Protein AF-A0A355DDP5-F1 (afdb_monomer_lite)

pLDDT: mean 91.05, std 10.74, range [44.88, 98.62]

Structure (mmCIF, N/CA/C/O backbone):
data_AF-A0A355DDP5-F1
#
_entry.id   AF-A0A355DDP5-F1
#
loop_
_atom_site.group_PDB
_atom_site.id
_atom_site.type_symbol
_atom_site.label_atom_id
_atom_site.label_alt_id
_atom_site.label_comp_id
_atom_site.label_asym_id
_atom_site.label_entity_id
_atom_site.label_seq_id
_atom_site.pdbx_PDB_ins_code
_atom_site.Cartn_x
_atom_site.Cartn_y
_atom_site.Cartn_z
_atom_site.occupancy
_atom_site.B_iso_or_equiv
_atom_site.auth_seq_id
_atom_site.auth_comp_id
_atom_site.auth_asym_id
_atom_site.auth_atom_id
_atom_site.pdbx_PDB_model_num
ATOM 1 N N . MET A 1 1 ? -19.240 1.212 13.027 1.00 65.25 1 MET A N 1
ATOM 2 C CA . MET A 1 1 ? -19.085 1.745 11.660 1.00 65.25 1 MET A CA 1
ATOM 3 C C . MET A 1 1 ? -18.014 0.907 11.003 1.00 65.25 1 MET A C 1
ATOM 5 O O . MET A 1 1 ? -17.022 0.643 11.673 1.00 65.25 1 MET A O 1
ATOM 9 N N . GLU A 1 2 ? -18.252 0.412 9.794 1.00 87.06 2 GLU A N 1
ATOM 10 C CA . GLU A 1 2 ? -17.238 -0.349 9.055 1.00 87.06 2 GLU A CA 1
ATOM 11 C C . GLU A 1 2 ? -16.121 0.596 8.590 1.00 87.06 2 GLU A C 1
ATOM 13 O O . GLU A 1 2 ? -16.365 1.790 8.385 1.00 87.06 2 GLU A O 1
ATOM 18 N N . LYS A 1 3 ? -14.886 0.090 8.527 1.00 95.38 3 LYS A N 1
ATOM 19 C CA . LYS A 1 3 ? -13.727 0.855 8.061 1.00 95.38 3 LYS A CA 1
ATOM 20 C C . LYS A 1 3 ? -13.754 0.944 6.536 1.00 95.38 3 LYS A C 1
ATOM 22 O O . LYS A 1 3 ? -14.202 0.015 5.876 1.00 95.38 3 LYS A O 1
ATOM 27 N N . PHE A 1 4 ? -13.232 2.035 5.984 1.00 96.62 4 PHE A N 1
ATOM 28 C CA . PHE A 1 4 ? -12.948 2.124 4.557 1.00 96.62 4 PHE A CA 1
ATOM 29 C C . PHE A 1 4 ? -11.721 1.281 4.218 1.00 96.62 4 PHE A C 1
ATOM 31 O O . PHE A 1 4 ? -10.650 1.468 4.803 1.00 96.62 4 PHE A O 1
ATOM 38 N N . ARG A 1 5 ? -11.880 0.393 3.244 1.00 96.94 5 ARG A N 1
ATOM 39 C CA . ARG A 1 5 ? -10.839 -0.490 2.724 1.00 96.94 5 ARG A CA 1
ATOM 40 C C . ARG A 1 5 ? -10.045 0.236 1.656 1.00 96.94 5 ARG A C 1
ATOM 42 O O . ARG A 1 5 ? -10.580 0.617 0.612 1.00 96.94 5 ARG A O 1
ATOM 49 N N . ILE A 1 6 ? -8.767 0.442 1.927 1.00 97.44 6 ILE A N 1
ATOM 50 C CA . ILE A 1 6 ? -7.884 1.259 1.106 1.00 97.44 6 ILE A CA 1
ATOM 51 C C . ILE A 1 6 ? -6.870 0.370 0.395 1.00 97.44 6 ILE A C 1
ATOM 53 O O . ILE A 1 6 ? -6.169 -0.423 1.025 1.00 97.44 6 ILE A O 1
ATOM 57 N N . VAL A 1 7 ? -6.742 0.544 -0.917 1.00 97.38 7 VAL A N 1
ATOM 58 C CA . VAL A 1 7 ? -5.585 0.052 -1.672 1.00 97.38 7 VAL A CA 1
ATOM 59 C C . VAL A 1 7 ? -4.606 1.197 -1.881 1.00 97.38 7 VAL A C 1
ATOM 61 O O . VAL A 1 7 ? -4.992 2.282 -2.314 1.00 97.38 7 VAL A O 1
ATOM 64 N N . GLN A 1 8 ? -3.326 0.944 -1.626 1.00 96.88 8 GLN A N 1
ATOM 65 C CA . GLN A 1 8 ? -2.252 1.857 -1.996 1.00 96.88 8 GLN A CA 1
ATOM 66 C C . GLN A 1 8 ? -1.659 1.444 -3.348 1.00 96.88 8 GLN A C 1
ATOM 68 O O . GLN A 1 8 ? -0.991 0.416 -3.462 1.00 96.88 8 GLN A O 1
ATOM 73 N N . TRP A 1 9 ? -1.870 2.264 -4.374 1.00 94.50 9 TRP A N 1
ATOM 74 C CA . TRP A 1 9 ? -1.247 2.124 -5.687 1.00 94.50 9 TRP A CA 1
ATOM 75 C C . TRP A 1 9 ? 0.046 2.948 -5.703 1.00 94.50 9 TRP A C 1
ATOM 77 O O . TRP A 1 9 ? 0.003 4.144 -5.411 1.00 94.50 9 TRP A O 1
ATOM 87 N N . PHE A 1 10 ? 1.183 2.325 -6.030 1.00 91.94 10 PHE A N 1
ATOM 88 C CA . PHE A 1 10 ? 2.559 2.823 -5.825 1.00 91.94 10 PHE A CA 1
ATOM 89 C C . PHE A 1 10 ? 3.079 2.721 -4.381 1.00 91.94 10 PHE A C 1
ATOM 91 O O . PHE A 1 10 ? 2.335 2.730 -3.414 1.00 91.94 10 PHE A O 1
ATOM 98 N N . THR A 1 11 ? 4.407 2.670 -4.231 1.00 93.00 11 THR A N 1
ATOM 99 C CA . THR A 1 11 ? 5.110 2.528 -2.936 1.00 93.00 11 THR A CA 1
ATOM 100 C C . THR A 1 11 ? 6.322 3.470 -2.814 1.00 93.00 11 THR A C 1
ATOM 102 O O . THR A 1 11 ? 7.348 3.137 -2.210 1.00 93.00 11 THR A O 1
ATOM 105 N N . GLY A 1 12 ? 6.245 4.643 -3.454 1.00 92.25 12 GLY A N 1
ATOM 106 C CA . GLY A 1 12 ? 7.227 5.730 -3.316 1.00 92.25 12 GLY A CA 1
ATOM 107 C C . GLY A 1 12 ? 7.072 6.512 -2.005 1.00 92.25 12 GLY A C 1
ATOM 108 O O . GLY A 1 12 ? 6.233 6.168 -1.178 1.00 92.25 12 GLY A O 1
ATOM 109 N N . ASP A 1 13 ? 7.846 7.581 -1.819 1.00 94.25 13 ASP A N 1
ATOM 110 C CA . ASP A 1 13 ? 7.891 8.327 -0.547 1.00 94.25 13 ASP A CA 1
ATOM 111 C C . ASP A 1 13 ? 6.514 8.848 -0.110 1.00 94.25 13 ASP A C 1
ATOM 113 O O . ASP A 1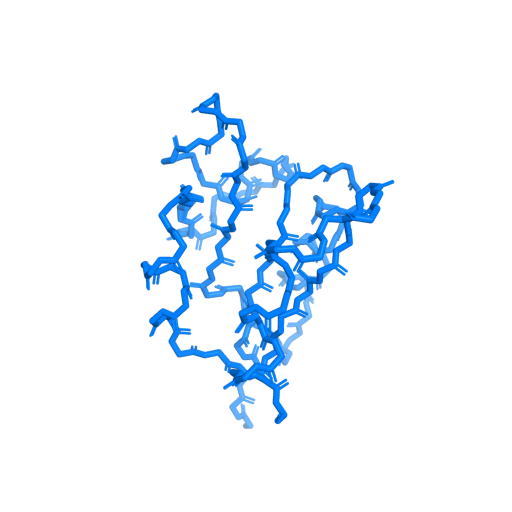 13 ? 6.098 8.642 1.029 1.00 94.25 13 ASP A O 1
ATOM 117 N N . ILE A 1 14 ? 5.751 9.439 -1.037 1.00 94.88 14 ILE A N 1
ATOM 118 C CA . ILE A 1 14 ? 4.381 9.907 -0.765 1.00 94.88 14 ILE A CA 1
ATOM 119 C C . ILE A 1 14 ? 3.486 8.743 -0.314 1.00 94.88 14 ILE A C 1
ATOM 121 O O . ILE A 1 14 ? 2.761 8.870 0.671 1.00 94.88 14 ILE A O 1
ATOM 125 N N . ALA A 1 15 ? 3.578 7.597 -0.989 1.00 95.31 15 ALA A N 1
ATOM 126 C CA . ALA A 1 15 ? 2.789 6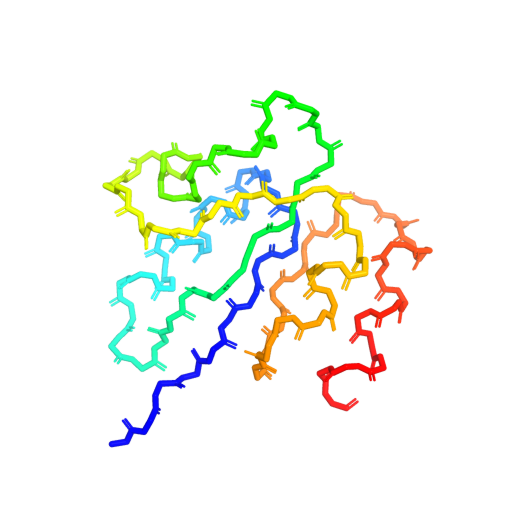.414 -0.660 1.00 95.31 15 ALA A CA 1
ATOM 127 C C . ALA A 1 15 ? 3.150 5.839 0.717 1.00 95.31 15 ALA A C 1
ATOM 129 O O . ALA A 1 15 ? 2.270 5.408 1.454 1.00 95.31 15 ALA A O 1
ATOM 130 N N . GLN A 1 16 ? 4.421 5.890 1.123 1.00 97.06 16 GLN A N 1
ATOM 131 C CA . GLN A 1 16 ? 4.821 5.481 2.474 1.00 97.06 16 GLN A CA 1
ATOM 132 C C . GLN A 1 16 ? 4.181 6.370 3.546 1.00 97.06 16 GLN A C 1
ATOM 134 O O . GLN A 1 16 ? 3.715 5.867 4.565 1.00 97.06 16 GLN A O 1
ATOM 139 N N . HIS A 1 17 ? 4.104 7.686 3.320 1.00 97.81 17 HIS A N 1
ATOM 140 C CA . HIS A 1 17 ? 3.382 8.583 4.227 1.00 97.81 17 HIS A CA 1
ATOM 141 C C . HIS A 1 17 ? 1.879 8.282 4.267 1.00 97.81 17 HIS A C 1
ATOM 143 O O . HIS A 1 17 ? 1.286 8.313 5.342 1.00 97.81 17 HIS A O 1
ATOM 149 N N . GLN A 1 18 ? 1.271 7.953 3.128 1.00 97.75 18 GLN A N 1
ATOM 150 C CA . GLN A 1 18 ? -0.139 7.566 3.057 1.00 97.75 18 GLN A CA 1
ATOM 151 C C . GLN A 1 18 ? -0.426 6.260 3.799 1.00 97.75 18 GLN A C 1
ATOM 153 O O . GLN A 1 18 ? -1.383 6.217 4.563 1.00 97.75 18 GLN A O 1
ATOM 158 N N . ILE A 1 19 ? 0.426 5.240 3.662 1.00 98.19 19 ILE A N 1
ATOM 159 C CA . ILE A 1 19 ? 0.305 3.980 4.415 1.00 98.19 19 ILE A CA 1
ATOM 160 C C . ILE A 1 19 ? 0.301 4.254 5.925 1.00 98.19 19 ILE A C 1
ATOM 162 O O . ILE A 1 19 ? -0.588 3.778 6.627 1.00 98.19 19 ILE A O 1
ATOM 166 N N . ARG A 1 20 ? 1.229 5.088 6.416 1.00 98.50 20 ARG A N 1
ATOM 167 C CA . ARG A 1 20 ? 1.270 5.493 7.836 1.00 98.50 20 ARG A CA 1
ATOM 168 C C . ARG A 1 20 ? -0.004 6.225 8.273 1.00 98.50 20 ARG A C 1
ATOM 170 O O . ARG A 1 20 ? -0.459 6.047 9.396 1.00 98.50 20 ARG A O 1
ATOM 177 N N . LEU A 1 21 ? -0.571 7.063 7.404 1.00 98.06 21 LEU A N 1
ATOM 178 C CA . LEU A 1 21 ? -1.816 7.781 7.691 1.00 98.06 21 LEU A CA 1
ATOM 179 C C . LEU A 1 21 ? -3.027 6.844 7.727 1.00 98.06 21 LEU A C 1
ATOM 181 O O . LEU A 1 21 ? -3.876 7.008 8.598 1.00 98.06 21 LEU A O 1
ATOM 185 N N . VAL A 1 22 ? -3.102 5.879 6.807 1.00 98.06 22 VAL A N 1
ATOM 186 C CA . VAL A 1 22 ? -4.170 4.869 6.764 1.00 98.06 22 VAL A CA 1
ATOM 187 C C . VAL A 1 22 ? -4.146 4.018 8.032 1.00 98.06 22 VAL A C 1
ATOM 189 O O . VAL A 1 22 ? -5.189 3.861 8.658 1.00 98.06 22 VAL A O 1
ATOM 192 N N . ASP A 1 23 ? -2.970 3.534 8.440 1.00 98.12 23 ASP A N 1
ATOM 193 C CA . ASP A 1 23 ? -2.791 2.755 9.673 1.00 98.12 23 ASP A CA 1
ATOM 194 C C . ASP A 1 23 ? -3.229 3.534 10.928 1.00 98.12 23 ASP A C 1
ATOM 196 O O . ASP A 1 23 ? -3.979 3.033 11.767 1.00 98.12 23 ASP A O 1
ATOM 200 N N . ALA A 1 24 ? -2.853 4.813 11.017 1.00 98.00 24 ALA A N 1
ATOM 201 C CA . ALA A 1 24 ? -3.207 5.666 12.149 1.00 98.00 24 ALA A CA 1
ATOM 202 C C . ALA A 1 24 ? -4.692 6.088 12.188 1.00 98.00 24 ALA A C 1
ATOM 204 O O . ALA A 1 24 ? -5.148 6.635 13.198 1.00 98.00 24 ALA A O 1
ATOM 205 N N . HIS A 1 25 ? -5.458 5.897 11.108 1.00 97.38 25 HIS A N 1
ATOM 206 C CA . HIS A 1 25 ? -6.819 6.416 11.006 1.00 97.38 25 HIS A CA 1
ATOM 207 C C . HIS A 1 25 ? -7.865 5.385 11.479 1.00 97.38 25 HIS A C 1
ATOM 209 O O . HIS A 1 25 ? -8.026 4.330 10.868 1.00 97.38 25 HIS A O 1
ATOM 215 N N . PRO A 1 26 ? -8.699 5.693 12.494 1.00 96.44 26 PRO A N 1
ATOM 216 C CA . PRO A 1 26 ? -9.589 4.704 13.119 1.00 96.44 26 PRO A CA 1
ATOM 217 C C . PRO A 1 26 ? -10.694 4.164 12.196 1.00 96.44 26 PRO A C 1
ATOM 219 O O . PRO A 1 26 ? -11.281 3.122 12.481 1.00 96.44 26 PRO A O 1
ATOM 222 N N . LEU A 1 27 ? -10.989 4.872 11.102 1.00 97.06 27 LEU A N 1
ATOM 223 C CA . LEU A 1 27 ? -12.005 4.497 10.111 1.00 97.06 27 LEU A CA 1
ATOM 224 C C . LEU A 1 27 ? -11.417 3.961 8.800 1.00 97.06 27 LEU A C 1
ATOM 226 O O . LEU A 1 27 ? -12.148 3.885 7.819 1.00 97.06 27 LEU A O 1
ATOM 230 N N . MET A 1 28 ? -10.120 3.659 8.740 1.00 97.62 28 MET A N 1
ATOM 231 C CA . MET A 1 28 ? -9.486 3.118 7.536 1.00 97.62 28 MET A CA 1
ATOM 232 C C . MET A 1 28 ? -8.728 1.834 7.858 1.00 97.62 28 MET A C 1
ATOM 234 O O . MET A 1 28 ? -8.332 1.581 8.999 1.00 97.62 28 MET A O 1
ATOM 238 N N . GLU A 1 29 ? -8.554 1.012 6.835 1.00 97.50 29 GLU A N 1
ATOM 239 C CA . GLU A 1 29 ? -7.659 -0.135 6.853 1.00 97.50 29 GLU A CA 1
ATOM 240 C C . GLU A 1 29 ? -7.011 -0.311 5.485 1.00 97.50 29 GLU A C 1
ATOM 242 O O . GLU A 1 29 ? -7.652 -0.129 4.448 1.00 97.50 29 GLU A O 1
ATOM 247 N N . LEU A 1 30 ? -5.724 -0.649 5.481 1.00 98.25 30 LEU A N 1
ATOM 248 C CA . LEU A 1 30 ? -5.025 -1.001 4.257 1.00 98.25 30 LEU A CA 1
ATOM 249 C C . LEU A 1 30 ? -5.361 -2.457 3.919 1.00 98.25 30 LEU A C 1
ATOM 251 O O . LEU A 1 30 ? -5.139 -3.341 4.740 1.00 98.25 30 LEU A O 1
ATOM 255 N N . VAL A 1 31 ? -5.880 -2.706 2.718 1.00 98.00 31 VAL A N 1
ATOM 256 C CA . VAL A 1 31 ? -6.251 -4.059 2.256 1.00 98.00 31 VAL A CA 1
ATOM 257 C C . VAL A 1 31 ? -5.405 -4.546 1.084 1.00 98.00 31 VAL A C 1
ATOM 259 O O . VAL A 1 31 ? -5.437 -5.724 0.745 1.00 98.00 31 VAL A O 1
ATOM 262 N N . GLY A 1 32 ? -4.622 -3.662 0.466 1.00 97.88 32 GLY A N 1
ATOM 263 C CA . GLY A 1 32 ? -3.742 -4.025 -0.637 1.00 97.88 32 GLY A CA 1
ATOM 264 C C . GLY A 1 32 ? -2.687 -2.965 -0.920 1.00 97.88 32 GLY A C 1
ATOM 265 O O . GLY A 1 32 ? -2.887 -1.776 -0.662 1.00 97.88 32 GLY A O 1
ATOM 266 N N . ALA A 1 33 ? -1.559 -3.403 -1.473 1.00 97.88 33 ALA A N 1
ATOM 267 C CA . ALA A 1 33 ? -0.470 -2.535 -1.893 1.00 97.88 33 ALA A CA 1
ATOM 268 C C . ALA A 1 33 ? 0.069 -2.988 -3.254 1.00 97.88 33 ALA A C 1
ATOM 270 O O . ALA A 1 33 ? 0.391 -4.160 -3.441 1.00 97.88 33 ALA A O 1
ATOM 271 N N . PHE A 1 34 ? 0.195 -2.057 -4.196 1.00 96.00 34 PHE A N 1
ATOM 272 C CA . PHE A 1 34 ? 0.766 -2.318 -5.513 1.00 96.00 34 PHE A CA 1
ATOM 273 C C . PHE A 1 34 ? 2.158 -1.697 -5.639 1.00 96.00 34 PHE A C 1
ATOM 275 O O . PHE A 1 34 ? 2.347 -0.495 -5.417 1.00 96.00 34 PHE A O 1
ATOM 282 N N . ALA A 1 35 ? 3.141 -2.504 -6.025 1.00 94.44 35 ALA A N 1
ATOM 283 C CA . ALA A 1 35 ? 4.520 -2.094 -6.229 1.00 94.44 35 ALA A CA 1
ATOM 284 C C . ALA A 1 35 ? 4.994 -2.413 -7.650 1.00 94.44 35 ALA A C 1
ATOM 286 O O . ALA A 1 35 ? 4.762 -3.490 -8.182 1.00 94.44 35 ALA A O 1
ATOM 287 N N . PHE A 1 36 ? 5.737 -1.476 -8.235 1.00 89.25 36 PHE A N 1
ATOM 288 C CA . PHE A 1 36 ? 6.287 -1.618 -9.585 1.00 89.25 36 PHE A CA 1
ATOM 289 C C . PHE A 1 36 ? 7.674 -2.258 -9.617 1.00 89.25 36 PHE A C 1
ATOM 291 O O . PHE A 1 36 ? 8.035 -2.910 -10.593 1.00 89.25 36 PHE A O 1
ATOM 298 N N . HIS A 1 37 ? 8.471 -2.041 -8.572 1.00 90.12 37 HIS A N 1
ATOM 299 C CA . HIS A 1 37 ? 9.839 -2.540 -8.501 1.00 90.12 37 HIS A CA 1
ATOM 300 C C . HIS A 1 37 ? 9.878 -3.881 -7.772 1.00 90.12 37 HIS A C 1
ATOM 302 O O . HIS A 1 37 ? 9.362 -3.994 -6.659 1.00 90.12 37 HIS A O 1
ATOM 308 N N . ASP A 1 38 ? 10.540 -4.867 -8.381 1.00 93.56 38 ASP A N 1
ATOM 309 C CA . ASP A 1 38 ? 10.623 -6.245 -7.874 1.00 93.56 38 ASP A CA 1
ATOM 310 C C . ASP A 1 38 ? 11.189 -6.327 -6.450 1.00 93.56 38 ASP A C 1
ATOM 312 O O . ASP A 1 38 ? 10.781 -7.181 -5.671 1.00 93.56 38 ASP A O 1
ATOM 316 N N . GLU A 1 39 ? 12.052 -5.383 -6.063 1.00 95.19 39 GLU A N 1
ATOM 317 C CA . GLU A 1 39 ? 12.620 -5.283 -4.711 1.00 95.19 39 GLU A CA 1
ATOM 318 C C . GLU A 1 39 ? 11.569 -5.081 -3.599 1.00 95.19 39 GLU A C 1
ATOM 320 O O . GLU A 1 39 ? 11.872 -5.253 -2.416 1.00 95.19 39 GLU A O 1
ATOM 325 N N . LYS A 1 40 ? 10.351 -4.656 -3.962 1.00 95.31 40 LYS A N 1
ATOM 326 C CA . LYS A 1 40 ? 9.234 -4.405 -3.041 1.00 95.31 40 LYS A CA 1
ATOM 327 C C . LYS A 1 40 ? 8.162 -5.487 -3.099 1.00 95.31 40 LYS A C 1
ATOM 329 O O . LYS A 1 40 ? 7.322 -5.532 -2.209 1.00 95.31 40 LYS A O 1
ATOM 334 N N . VAL A 1 41 ? 8.189 -6.365 -4.096 1.00 97.00 41 VAL A N 1
ATOM 335 C CA . VAL A 1 41 ? 7.179 -7.416 -4.257 1.00 97.00 41 VAL A CA 1
ATOM 336 C C . VAL A 1 41 ? 7.311 -8.445 -3.139 1.00 97.00 41 VAL A C 1
ATOM 338 O O . VAL A 1 41 ? 8.408 -8.871 -2.783 1.00 97.00 41 VAL A O 1
ATOM 341 N N . GLY A 1 42 ? 6.181 -8.821 -2.550 1.00 97.62 42 GLY A N 1
ATOM 342 C CA . GLY A 1 42 ? 6.092 -9.743 -1.424 1.00 97.62 42 GLY A CA 1
ATOM 343 C C . GLY A 1 42 ? 6.498 -9.147 -0.074 1.00 97.62 42 GLY A C 1
ATOM 344 O O . GLY A 1 42 ? 6.249 -9.795 0.944 1.00 97.62 42 GLY A O 1
ATOM 345 N N . ARG A 1 43 ? 7.082 -7.942 -0.028 1.00 98.19 43 ARG A N 1
ATOM 346 C CA . ARG A 1 43 ? 7.381 -7.238 1.230 1.00 98.19 43 ARG A CA 1
ATOM 347 C C . ARG A 1 43 ? 6.110 -6.668 1.841 1.00 98.19 43 ARG A C 1
ATOM 349 O O . ARG A 1 43 ? 5.168 -6.334 1.122 1.00 98.19 43 ARG A O 1
ATOM 356 N N . ASP A 1 44 ? 6.090 -6.563 3.162 1.00 98.62 44 ASP A N 1
ATOM 357 C CA . ASP A 1 44 ? 4.952 -5.993 3.874 1.00 98.62 44 ASP A CA 1
ATOM 358 C C . ASP A 1 44 ? 4.873 -4.469 3.662 1.00 98.62 44 ASP A C 1
ATOM 360 O O . ASP A 1 44 ? 5.890 -3.772 3.634 1.00 98.62 44 ASP A O 1
ATOM 364 N N . ALA A 1 45 ? 3.665 -3.939 3.493 1.00 98.31 45 ALA A N 1
ATOM 365 C CA . ALA A 1 45 ? 3.426 -2.519 3.270 1.00 98.31 45 ALA A CA 1
ATOM 366 C C . ALA A 1 45 ? 3.859 -1.652 4.464 1.00 98.31 45 ALA A C 1
ATOM 368 O O . ALA A 1 45 ? 4.375 -0.553 4.253 1.00 98.31 45 ALA A O 1
ATOM 369 N N . GLY A 1 46 ? 3.711 -2.152 5.693 1.00 98.50 46 GLY A N 1
ATOM 370 C CA . GLY A 1 46 ? 4.217 -1.511 6.903 1.00 98.50 46 GLY A CA 1
ATOM 371 C C . GLY A 1 46 ? 5.738 -1.412 6.893 1.00 98.50 46 GLY A C 1
ATOM 372 O O . GLY A 1 46 ? 6.285 -0.325 7.070 1.00 98.50 46 GLY A O 1
ATOM 373 N N . GLU A 1 47 ? 6.429 -2.499 6.538 1.00 98.38 47 GLU A N 1
ATOM 374 C CA . GLU A 1 47 ? 7.892 -2.504 6.395 1.00 98.38 47 GLU A CA 1
ATOM 375 C C . GLU A 1 47 ? 8.372 -1.550 5.294 1.00 98.38 47 GLU A C 1
ATOM 377 O O . GLU A 1 47 ? 9.360 -0.835 5.469 1.00 98.38 47 GLU A O 1
ATOM 382 N N . ILE A 1 48 ? 7.680 -1.516 4.149 1.00 97.88 48 ILE A N 1
ATOM 383 C CA . ILE A 1 48 ? 7.956 -0.560 3.066 1.00 97.88 48 ILE A CA 1
ATOM 384 C C . ILE A 1 48 ? 7.792 0.877 3.572 1.00 97.88 48 ILE A C 1
ATOM 386 O O . ILE A 1 48 ? 8.579 1.747 3.202 1.00 97.88 48 ILE A O 1
ATOM 390 N N . ALA A 1 49 ? 6.795 1.120 4.420 1.00 98.12 49 ALA A N 1
ATOM 391 C CA . ALA A 1 49 ? 6.544 2.406 5.050 1.00 98.12 49 ALA A CA 1
ATOM 392 C C . ALA A 1 49 ? 7.380 2.648 6.320 1.00 98.12 49 ALA A C 1
ATOM 394 O O . ALA A 1 49 ? 7.238 3.705 6.932 1.00 98.12 49 ALA A O 1
ATOM 395 N N . GLY A 1 50 ? 8.275 1.745 6.725 1.00 98.06 50 GLY A N 1
ATOM 396 C CA . GLY A 1 50 ? 9.108 1.911 7.920 1.00 98.06 50 GLY A CA 1
ATOM 397 C C . GLY A 1 50 ? 8.326 1.965 9.240 1.00 98.06 50 GLY A C 1
ATOM 398 O O . GLY A 1 50 ? 8.729 2.692 10.146 1.00 98.06 50 GLY A O 1
ATOM 399 N N . ILE A 1 51 ? 7.208 1.244 9.323 1.00 98.56 51 ILE A N 1
ATOM 400 C CA . ILE A 1 51 ? 6.416 0.998 10.539 1.00 98.56 51 ILE A CA 1
ATOM 401 C C . ILE A 1 51 ? 6.295 -0.516 10.782 1.00 98.56 51 ILE A C 1
ATOM 403 O O . ILE A 1 51 ? 6.864 -1.310 10.028 1.00 98.56 51 ILE A O 1
ATOM 407 N N . ASP A 1 52 ? 5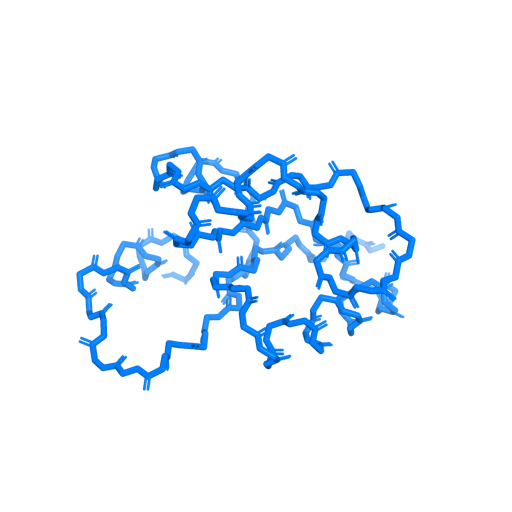.582 -0.916 11.837 1.00 98.44 52 ASP A N 1
ATOM 408 C CA . ASP A 1 52 ? 5.335 -2.331 12.129 1.00 98.44 52 ASP A CA 1
ATOM 409 C C . ASP A 1 52 ? 4.582 -3.024 10.972 1.00 98.44 52 ASP A C 1
ATOM 411 O O . ASP A 1 52 ? 3.793 -2.373 10.277 1.00 98.44 52 ASP A O 1
ATOM 415 N N . PRO A 1 53 ? 4.807 -4.334 10.736 1.00 98.56 53 PRO A N 1
ATOM 416 C CA . PRO A 1 53 ? 4.130 -5.060 9.669 1.00 98.56 53 PRO A CA 1
ATOM 417 C C . PRO A 1 53 ? 2.603 -5.004 9.790 1.00 98.56 53 PRO A C 1
ATOM 419 O O . PRO A 1 53 ? 2.044 -5.270 10.855 1.00 98.56 53 PRO A O 1
ATOM 422 N N . LEU A 1 54 ? 1.930 -4.726 8.675 1.00 98.19 54 LEU A N 1
ATOM 423 C CA . LEU A 1 54 ? 0.472 -4.591 8.596 1.00 98.19 54 LEU A CA 1
ATOM 424 C C . LEU A 1 54 ? -0.229 -5.876 8.129 1.00 98.19 54 LEU A C 1
ATOM 426 O O . LEU A 1 54 ? -1.454 -5.956 8.146 1.00 98.19 54 LEU A O 1
ATOM 430 N N . GLY A 1 55 ? 0.527 -6.880 7.678 1.00 98.25 55 GLY A N 1
ATOM 431 C CA . GLY A 1 55 ? -0.008 -8.107 7.086 1.00 98.25 55 GLY A CA 1
ATOM 432 C C . GLY A 1 55 ? -0.430 -7.954 5.621 1.00 98.25 55 GLY A C 1
ATOM 433 O O . GLY A 1 55 ? -1.013 -8.878 5.056 1.00 98.25 55 GLY A O 1
ATOM 434 N N . VAL A 1 56 ? -0.123 -6.818 4.989 1.00 98.31 56 VAL A N 1
ATOM 435 C CA . VAL A 1 56 ? -0.473 -6.510 3.595 1.00 98.31 56 VAL A CA 1
ATOM 436 C C . VAL A 1 56 ? 0.786 -6.592 2.748 1.00 98.31 56 VAL A C 1
ATOM 438 O O . VAL A 1 56 ? 1.632 -5.701 2.794 1.00 98.31 56 VAL A O 1
ATOM 441 N N . ARG A 1 57 ? 0.927 -7.656 1.957 1.00 98.38 57 ARG A N 1
ATOM 442 C CA . ARG A 1 57 ? 2.083 -7.820 1.066 1.00 98.38 57 ARG A CA 1
ATOM 443 C C . ARG A 1 57 ? 1.878 -7.046 -0.227 1.00 98.38 57 ARG A C 1
ATOM 445 O O . ARG A 1 57 ? 0.810 -7.110 -0.829 1.00 98.38 57 ARG A O 1
ATOM 452 N N . ALA A 1 58 ? 2.914 -6.342 -0.666 1.00 98.12 58 ALA A N 1
ATOM 453 C CA . ALA A 1 58 ? 2.868 -5.647 -1.938 1.00 98.12 58 ALA A CA 1
ATOM 454 C C . ALA A 1 58 ? 2.937 -6.638 -3.109 1.00 98.12 58 ALA A C 1
ATOM 456 O O . ALA A 1 58 ? 3.797 -7.520 -3.132 1.00 98.12 58 ALA A O 1
ATOM 457 N N . THR A 1 59 ? 2.072 -6.464 -4.104 1.00 97.56 59 THR A N 1
ATOM 458 C CA . THR A 1 59 ? 2.080 -7.239 -5.351 1.00 97.56 59 THR A CA 1
ATOM 459 C C . THR A 1 59 ? 2.438 -6.354 -6.543 1.00 97.56 59 THR A C 1
ATOM 461 O O . THR A 1 59 ? 2.288 -5.134 -6.491 1.00 97.56 59 THR A O 1
ATOM 464 N N . LYS A 1 60 ? 2.932 -6.973 -7.616 1.00 95.38 60 LYS A N 1
ATOM 465 C CA . LYS A 1 60 ? 3.083 -6.358 -8.947 1.00 95.38 60 LYS A CA 1
ATOM 466 C C . LYS A 1 60 ? 2.089 -6.921 -9.963 1.00 95.38 60 LYS A C 1
ATOM 468 O O . LYS A 1 60 ? 2.159 -6.566 -11.138 1.00 95.38 60 LYS A O 1
ATOM 473 N N . ASP A 1 61 ? 1.218 -7.830 -9.534 1.00 94.94 61 ASP A N 1
ATOM 474 C CA . ASP A 1 61 ? 0.163 -8.395 -10.360 1.00 94.94 61 ASP A CA 1
ATOM 475 C C . ASP A 1 61 ? -1.043 -7.450 -10.330 1.00 94.94 61 ASP A C 1
ATOM 477 O O . ASP A 1 61 ? -1.632 -7.181 -9.279 1.00 94.94 61 ASP A O 1
ATOM 481 N N . MET A 1 62 ? -1.354 -6.879 -11.493 1.00 91.56 62 MET A N 1
ATOM 482 C CA . MET A 1 62 ? -2.456 -5.934 -11.632 1.00 91.56 62 MET A CA 1
ATOM 483 C C . MET A 1 62 ? -3.810 -6.611 -11.434 1.00 91.56 62 MET A C 1
ATOM 485 O O . MET A 1 62 ? -4.688 -6.012 -10.820 1.00 91.56 62 MET A O 1
ATOM 489 N N . ASP A 1 63 ? -3.981 -7.843 -11.905 1.00 91.81 63 ASP A N 1
ATOM 490 C CA . ASP A 1 63 ? -5.247 -8.563 -11.777 1.00 91.81 63 ASP A CA 1
ATOM 491 C C . ASP A 1 63 ? -5.483 -8.957 -10.315 1.00 91.81 63 ASP A C 1
ATOM 493 O O . ASP A 1 63 ? -6.595 -8.806 -9.801 1.00 91.81 63 ASP A O 1
ATOM 497 N N . GLU A 1 64 ? -4.423 -9.368 -9.612 1.00 94.12 64 GLU A N 1
ATOM 498 C CA . GLU A 1 64 ? -4.471 -9.643 -8.174 1.00 94.12 64 GLU A CA 1
ATOM 499 C C . GLU A 1 64 ? -4.944 -8.409 -7.396 1.00 94.12 64 GLU A C 1
ATOM 501 O O . GLU A 1 64 ? -5.959 -8.473 -6.696 1.00 94.12 64 GLU A O 1
ATOM 506 N N . ILE A 1 65 ? -4.276 -7.258 -7.547 1.00 94.56 65 ILE A N 1
ATOM 507 C CA . ILE A 1 65 ? -4.646 -6.061 -6.779 1.00 94.56 65 ILE A CA 1
ATOM 508 C C . ILE A 1 65 ? -6.023 -5.511 -7.188 1.00 94.56 65 ILE A C 1
ATOM 510 O O . ILE A 1 65 ? -6.777 -5.033 -6.338 1.00 94.56 65 ILE A O 1
ATOM 514 N N . LEU A 1 66 ? -6.397 -5.619 -8.469 1.00 91.56 66 LEU A N 1
ATOM 515 C CA . LEU A 1 66 ? -7.714 -5.214 -8.963 1.00 91.56 66 LEU A CA 1
ATOM 516 C C . LEU A 1 66 ? -8.825 -6.202 -8.559 1.00 91.56 66 LEU A C 1
ATOM 518 O O . LEU A 1 66 ? -10.004 -5.891 -8.749 1.00 91.56 66 LEU A O 1
ATOM 522 N N . SER A 1 67 ? -8.506 -7.327 -7.913 1.00 92.56 67 SER A N 1
ATOM 523 C CA . SER A 1 67 ? -9.486 -8.248 -7.314 1.00 92.56 67 SER A CA 1
ATOM 524 C C . SER A 1 67 ? -9.746 -8.013 -5.811 1.00 92.56 67 SER A C 1
ATOM 526 O O . SER A 1 67 ? -10.822 -8.349 -5.325 1.00 92.56 67 SER A O 1
ATOM 528 N N . VAL A 1 68 ? -8.836 -7.342 -5.086 1.00 94.06 68 VAL A N 1
ATOM 529 C CA . VAL A 1 68 ? -8.942 -7.027 -3.638 1.00 94.06 68 VAL A CA 1
ATOM 530 C C . VAL A 1 68 ? -10.117 -6.107 -3.303 1.00 94.06 68 VAL A C 1
ATOM 532 O O . VAL A 1 68 ? -10.038 -4.916 -3.593 1.00 94.06 68 VAL A O 1
ATOM 535 N N . GLU A 1 69 ? -11.189 -6.580 -2.679 1.00 92.56 69 GLU A N 1
ATOM 536 C CA . GLU A 1 69 ? -12.329 -5.707 -2.377 1.00 92.56 69 GLU A CA 1
ATOM 537 C C . GLU A 1 69 ? -11.921 -4.437 -1.595 1.00 92.56 69 GLU A C 1
ATOM 539 O O . GLU A 1 69 ? -11.448 -4.509 -0.461 1.00 92.56 69 GLU A O 1
ATOM 544 N N . ALA A 1 70 ? -12.093 -3.267 -2.216 1.00 93.81 70 ALA A N 1
ATOM 545 C CA . ALA A 1 70 ? -11.650 -1.983 -1.683 1.00 93.81 70 ALA A CA 1
ATOM 546 C C . ALA A 1 70 ? -12.649 -0.879 -2.024 1.00 93.81 70 ALA A C 1
ATOM 548 O O . ALA A 1 70 ? -13.281 -0.908 -3.080 1.00 93.81 70 ALA A O 1
ATOM 549 N N . ASP A 1 71 ? -12.747 0.114 -1.148 1.00 94.00 71 ASP A N 1
ATOM 550 C CA . ASP A 1 71 ? -13.667 1.242 -1.305 1.00 94.00 71 ASP A CA 1
ATOM 551 C C . ASP A 1 71 ? -12.965 2.451 -1.941 1.00 94.00 71 ASP A C 1
ATOM 553 O O . ASP A 1 71 ? -13.606 3.305 -2.552 1.00 94.00 71 ASP A O 1
ATOM 557 N N . CYS A 1 72 ? -11.636 2.530 -1.812 1.00 92.75 72 CYS A N 1
ATOM 558 C CA . CYS A 1 72 ? -10.821 3.608 -2.358 1.00 92.75 72 CYS A CA 1
ATOM 559 C C . CYS A 1 72 ? -9.432 3.106 -2.772 1.00 92.75 72 CYS A C 1
ATOM 561 O O . CYS A 1 72 ? -8.843 2.239 -2.120 1.00 92.75 72 CYS A O 1
ATOM 563 N N . VAL A 1 73 ? -8.880 3.707 -3.829 1.00 94.06 73 VAL A N 1
ATOM 564 C CA . VAL A 1 73 ? -7.478 3.540 -4.220 1.00 94.06 73 VAL A CA 1
ATOM 565 C C . VAL A 1 73 ? -6.749 4.869 -4.071 1.00 94.06 73 VAL A C 1
ATOM 567 O O . VAL A 1 73 ? -7.079 5.851 -4.737 1.00 94.06 73 VAL A O 1
ATOM 570 N N . LEU A 1 74 ? -5.722 4.894 -3.224 1.00 93.94 74 LEU A N 1
ATOM 571 C CA . LEU A 1 74 ? -4.772 5.999 -3.162 1.00 93.94 74 LEU A CA 1
ATOM 572 C C . LEU A 1 74 ? -3.755 5.812 -4.284 1.00 93.94 74 LEU A C 1
ATOM 574 O O . LEU A 1 74 ? -3.039 4.816 -4.314 1.00 93.94 74 LEU A O 1
ATOM 578 N N . CYS A 1 75 ? -3.715 6.748 -5.229 1.00 90.31 75 CYS A N 1
ATOM 579 C CA . CYS A 1 75 ? -2.878 6.648 -6.418 1.00 90.31 75 CYS A CA 1
ATOM 580 C C . CYS A 1 75 ? -2.127 7.960 -6.661 1.00 90.31 75 CYS A C 1
ATOM 582 O O . CYS A 1 75 ? -2.731 8.999 -6.929 1.00 90.31 75 CYS A O 1
ATOM 584 N N . ASN A 1 76 ? -0.795 7.897 -6.596 1.00 86.06 76 ASN A N 1
ATOM 585 C CA . ASN A 1 76 ? 0.100 9.051 -6.714 1.00 86.06 76 ASN A CA 1
ATOM 586 C C . ASN A 1 76 ? 1.203 8.753 -7.740 1.00 86.06 76 ASN A C 1
ATOM 588 O O . ASN A 1 76 ? 2.347 8.489 -7.361 1.00 86.06 76 ASN A O 1
ATOM 592 N N . PRO A 1 77 ? 0.865 8.738 -9.039 1.00 81.50 77 PRO A N 1
ATOM 593 C CA . PRO A 1 77 ? 1.821 8.407 -10.080 1.00 81.50 77 PRO A CA 1
ATOM 594 C C . PRO A 1 77 ? 2.876 9.520 -10.216 1.00 81.50 77 PRO A C 1
ATOM 596 O O . PRO A 1 77 ? 2.534 10.701 -10.151 1.00 81.50 77 PRO A O 1
ATOM 599 N N . PRO A 1 78 ? 4.158 9.180 -10.436 1.00 73.50 78 PRO A N 1
ATOM 600 C CA . PRO A 1 78 ? 5.213 10.178 -10.623 1.00 73.50 78 PRO A CA 1
ATOM 601 C C . PRO A 1 78 ? 5.106 10.928 -11.963 1.00 73.50 78 PRO A C 1
ATOM 603 O O . PRO A 1 78 ? 5.677 12.006 -12.103 1.00 73.50 78 PRO A O 1
ATOM 606 N N . THR A 1 79 ? 4.404 10.358 -12.951 1.00 75.44 79 THR A N 1
ATOM 607 C CA . THR A 1 79 ? 4.229 10.887 -14.315 1.00 75.44 79 THR A CA 1
ATOM 608 C C . THR A 1 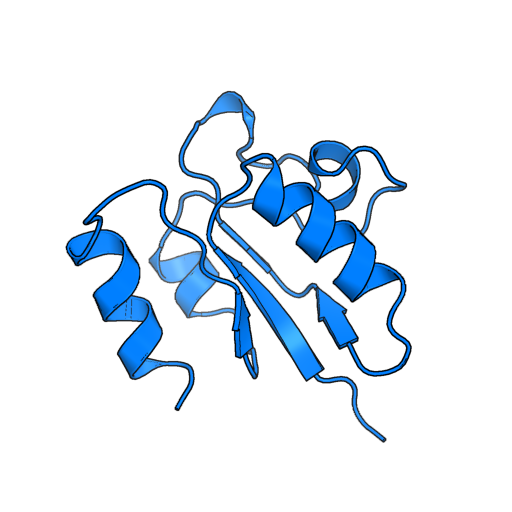79 ? 2.911 10.391 -14.934 1.00 75.44 79 THR A C 1
ATOM 610 O O . THR A 1 79 ? 2.123 9.712 -14.276 1.00 75.44 79 THR A O 1
ATOM 613 N N . GLU A 1 80 ? 2.680 10.693 -16.215 1.00 72.00 80 GLU A N 1
ATOM 614 C CA . GLU A 1 80 ? 1.563 10.222 -17.050 1.00 72.00 80 GLU A CA 1
ATOM 615 C C . GLU A 1 80 ? 1.579 8.695 -17.298 1.00 72.00 80 GLU A C 1
ATOM 617 O O . GLU A 1 80 ? 1.788 8.214 -18.408 1.00 72.00 80 GLU A O 1
ATOM 622 N N . ARG A 1 81 ? 1.363 7.899 -16.247 1.00 74.81 81 ARG A N 1
ATOM 623 C CA . ARG A 1 81 ? 1.266 6.429 -16.299 1.00 74.81 81 ARG A CA 1
ATOM 624 C C . ARG A 1 81 ? -0.175 5.968 -16.544 1.00 74.81 81 ARG A C 1
ATOM 626 O O . ARG A 1 81 ? -0.733 5.202 -15.768 1.00 74.81 81 ARG A O 1
ATOM 633 N N . TYR A 1 82 ? -0.809 6.475 -17.603 1.00 73.56 82 TYR A N 1
ATOM 634 C CA . TYR A 1 82 ? -2.244 6.266 -17.847 1.00 73.56 82 TYR A CA 1
ATOM 635 C C . TYR A 1 82 ? -2.641 4.793 -17.975 1.00 73.56 82 TYR A C 1
ATOM 637 O O . TYR A 1 82 ? -3.638 4.402 -17.375 1.00 73.56 82 TYR A O 1
ATOM 645 N N . ASP A 1 83 ? -1.850 3.969 -18.664 1.00 79.25 83 ASP A N 1
ATOM 646 C CA . ASP A 1 83 ? -2.140 2.534 -18.830 1.00 79.25 83 ASP A CA 1
ATOM 647 C C . ASP A 1 83 ? -2.196 1.786 -17.487 1.00 79.25 83 ASP A C 1
ATOM 649 O O . ASP A 1 83 ? -2.923 0.808 -17.336 1.00 79.25 83 ASP A O 1
ATOM 653 N N . GLU A 1 84 ? -1.478 2.291 -16.483 1.00 76.88 84 GLU A N 1
ATOM 654 C CA . GLU A 1 84 ? -1.410 1.718 -15.138 1.00 76.88 84 GLU A CA 1
ATOM 655 C C . GLU A 1 84 ? -2.493 2.286 -14.202 1.00 76.88 84 GLU A C 1
ATOM 657 O O . GLU A 1 84 ? -2.738 1.723 -13.141 1.00 76.88 84 GLU A O 1
ATOM 662 N N . ILE A 1 85 ? -3.140 3.400 -14.566 1.00 77.00 85 ILE A N 1
ATOM 663 C CA . ILE A 1 85 ? -4.120 4.113 -13.722 1.00 77.00 85 ILE A CA 1
ATOM 664 C C . ILE A 1 85 ? -5.548 3.935 -14.244 1.00 77.00 85 ILE A C 1
ATOM 666 O O . ILE A 1 85 ? -6.488 3.830 -13.459 1.00 77.00 85 ILE A O 1
ATOM 670 N N . VAL A 1 86 ? -5.741 3.894 -15.566 1.00 80.00 86 VAL A N 1
ATOM 671 C CA . VAL A 1 86 ? -7.056 3.713 -16.201 1.00 80.00 86 VAL A CA 1
ATOM 672 C C . VAL A 1 86 ? -7.806 2.488 -15.658 1.00 80.00 86 VAL A C 1
ATOM 674 O O . VAL A 1 86 ? -9.006 2.626 -15.408 1.00 80.00 86 VAL A O 1
ATOM 677 N N . PRO A 1 87 ? -7.158 1.334 -15.396 1.00 80.94 87 PRO A N 1
ATOM 678 C CA . PRO A 1 87 ? -7.841 0.180 -14.809 1.00 80.94 87 PRO A CA 1
ATOM 679 C C . PRO A 1 87 ? -8.457 0.450 -13.427 1.00 80.94 87 PRO A C 1
ATOM 681 O O . PRO A 1 87 ? -9.503 -0.112 -13.110 1.00 80.94 87 PRO A O 1
A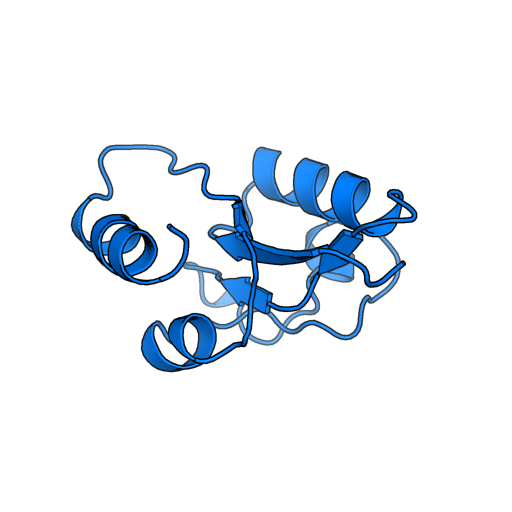TOM 684 N N . ILE A 1 88 ? -7.876 1.356 -12.631 1.00 79.75 88 ILE A N 1
ATOM 685 C CA . ILE A 1 88 ? -8.387 1.741 -11.302 1.00 79.75 88 ILE A CA 1
ATOM 686 C C . ILE A 1 88 ? -9.738 2.459 -11.420 1.00 79.75 88 ILE A C 1
ATOM 688 O O . ILE A 1 88 ? -10.630 2.257 -10.595 1.00 79.75 88 ILE A O 1
ATOM 692 N N . ARG A 1 89 ? -9.911 3.284 -12.462 1.00 65.06 89 ARG A N 1
ATOM 693 C CA . ARG A 1 89 ? -11.124 4.093 -12.666 1.00 65.06 89 ARG A CA 1
ATOM 694 C C . ARG A 1 89 ? -12.383 3.239 -12.805 1.00 65.06 89 ARG A C 1
ATOM 696 O O . ARG A 1 89 ? -13.455 3.704 -12.473 1.00 65.06 89 ARG A O 1
ATOM 703 N N . ASN A 1 90 ? -12.268 2.005 -13.287 1.00 64.50 90 ASN A N 1
ATOM 704 C CA . ASN A 1 90 ? -13.425 1.125 -13.471 1.00 64.50 90 ASN A CA 1
ATOM 705 C C . ASN A 1 90 ? -13.783 0.334 -12.196 1.00 64.50 90 ASN A C 1
ATOM 707 O O . ASN A 1 90 ? -14.591 -0.590 -12.263 1.00 64.50 90 ASN A O 1
ATOM 711 N N . ARG A 1 91 ? -13.141 0.648 -11.062 1.00 66.75 91 ARG A N 1
ATOM 712 C CA . ARG A 1 91 ? -13.183 -0.147 -9.830 1.00 66.75 91 ARG A CA 1
ATOM 713 C C . ARG A 1 91 ? -13.638 0.637 -8.605 1.00 66.75 91 ARG A C 1
ATOM 715 O O . ARG A 1 91 ? -14.394 0.107 -7.800 1.00 66.75 91 ARG A O 1
ATOM 722 N N . CYS A 1 92 ? -13.163 1.870 -8.450 1.00 56.09 92 CYS A N 1
ATOM 723 C CA . CYS A 1 92 ? -13.541 2.743 -7.345 1.00 56.09 92 CYS A CA 1
ATOM 724 C C . CYS A 1 92 ? -14.158 4.019 -7.929 1.00 56.09 92 CYS A C 1
ATOM 726 O O . CYS A 1 92 ? -13.428 4.862 -8.453 1.00 56.09 92 CYS A O 1
ATOM 728 N N . LEU A 1 93 ? -15.489 4.115 -7.788 1.00 44.88 93 LEU A N 1
ATOM 729 C CA . LEU A 1 93 ? -16.468 5.001 -8.451 1.00 44.88 93 LEU A CA 1
ATOM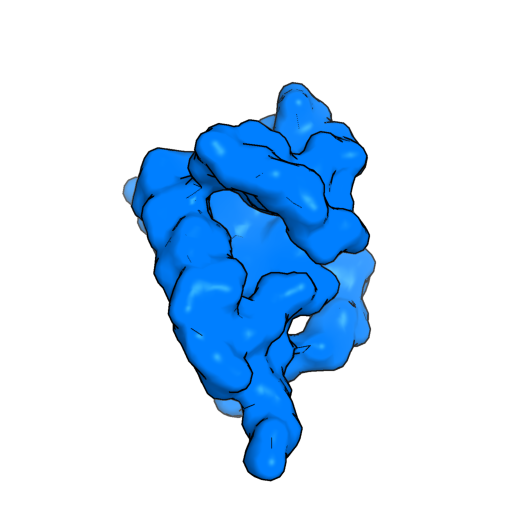 730 C C . LEU A 1 93 ? -17.000 4.496 -9.799 1.00 44.88 93 LEU A C 1
ATOM 732 O O . LEU A 1 93 ? -16.302 4.629 -10.825 1.00 44.88 93 LEU A O 1
#

Secondary structure (DSSP, 8-state):
-PPEEEEEE--SHHHHHHHHHHHH-TTEEEEEEE-SSGGGTTSBHHHHTTSS--S-BEE--HHHHHHS--SEEEE--SS--HHHHHHHHTT--

Sequence (93 aa):
MEKFRIVQWFTGDIAQHQIRLVDAHPLMELVGAFAFHDEKVGRDAGEIAGIDPLGVRATKDMDEILSVEADCVLCNPPTERYDEIVPIRNRCL

Foldseek 3Di:
DAAFEEEEEELDPVSLVVQVVQVPDPRHAYQEYEYDDPVQAQPASCVSSVHPGRVYGYHPDLVVSLVGDGQYYDDDDPDPPCVSCVSVVVRHD

Radius of gyration: 12.2 Å; chains: 1; bounding box: 32×21×32 Å